Protein AF-A0A2H0PN93-F1 (afdb_monomer_lite)

Structure (mmCIF, N/CA/C/O backbone):
data_AF-A0A2H0PN93-F1
#
_entry.id   AF-A0A2H0PN93-F1
#
loop_
_atom_site.group_PDB
_atom_site.id
_atom_site.type_symbol
_atom_site.label_atom_id
_atom_site.label_alt_id
_atom_site.label_comp_id
_atom_site.label_asym_id
_atom_site.label_entity_id
_atom_site.label_seq_id
_atom_site.pdbx_PDB_ins_code
_atom_site.Cartn_x
_atom_site.Cartn_y
_atom_site.Cartn_z
_atom_site.occupancy
_atom_site.B_iso_or_equiv
_atom_site.auth_seq_id
_atom_site.auth_comp_id
_atom_site.auth_asym_id
_atom_site.auth_atom_id
_atom_site.pdbx_PDB_model_num
ATOM 1 N N . MET A 1 1 ? -18.213 2.578 -10.206 1.00 38.81 1 MET A N 1
ATOM 2 C CA . MET A 1 1 ? -17.797 3.045 -8.873 1.00 38.81 1 MET A CA 1
ATOM 3 C C . MET A 1 1 ? -16.313 3.349 -8.969 1.00 38.81 1 MET A C 1
ATOM 5 O O . MET A 1 1 ? -15.542 2.429 -9.204 1.00 38.81 1 MET A O 1
ATOM 9 N N . GLU A 1 2 ? -15.930 4.624 -8.963 1.00 44.06 2 GLU A N 1
ATOM 10 C CA . GLU A 1 2 ? -14.517 5.015 -9.008 1.00 44.06 2 GLU A CA 1
ATOM 11 C C . GLU A 1 2 ? -13.969 5.001 -7.585 1.00 44.06 2 GLU A C 1
ATOM 13 O O . GLU A 1 2 ? -14.473 5.704 -6.713 1.00 44.06 2 GLU A O 1
ATOM 18 N N . ILE A 1 3 ? -12.945 4.190 -7.332 1.00 47.19 3 ILE A N 1
ATOM 19 C CA . ILE A 1 3 ? -12.213 4.273 -6.072 1.00 47.19 3 ILE A CA 1
ATOM 20 C C . ILE A 1 3 ? -11.312 5.503 -6.176 1.00 47.19 3 ILE A C 1
ATOM 22 O O . ILE A 1 3 ? -10.354 5.516 -6.950 1.00 47.19 3 ILE A O 1
ATOM 26 N N . PHE A 1 4 ? -11.613 6.534 -5.382 1.00 53.22 4 PHE A N 1
ATOM 27 C CA . PHE A 1 4 ? -10.923 7.831 -5.310 1.00 53.22 4 PHE A CA 1
ATOM 28 C C . PHE A 1 4 ? -9.481 7.755 -4.756 1.00 53.22 4 PHE A C 1
ATOM 30 O O . PHE A 1 4 ? -9.010 8.653 -4.054 1.00 53.22 4 PHE A O 1
ATOM 37 N N . TYR A 1 5 ? -8.744 6.681 -5.043 1.00 52.50 5 TYR A N 1
ATOM 38 C CA . TYR A 1 5 ? -7.388 6.489 -4.533 1.00 52.50 5 TYR A CA 1
ATOM 39 C C . TYR A 1 5 ? -6.331 7.263 -5.336 1.00 52.50 5 TYR A C 1
ATOM 41 O O . TYR A 1 5 ? -5.259 7.578 -4.819 1.00 52.50 5 TYR A O 1
ATOM 49 N N . LEU A 1 6 ? -6.637 7.627 -6.584 1.00 55.25 6 LEU A N 1
ATOM 50 C CA . LEU A 1 6 ? -5.726 8.329 -7.486 1.00 55.25 6 LEU A CA 1
ATOM 51 C C . LEU A 1 6 ? -6.468 9.496 -8.141 1.00 55.25 6 LEU A C 1
ATOM 53 O O . LEU A 1 6 ? -7.300 9.285 -9.019 1.00 55.25 6 LEU A O 1
ATOM 57 N N . LYS A 1 7 ? -6.171 10.737 -7.738 1.00 57.16 7 LYS A N 1
ATOM 58 C CA . LYS A 1 7 ? -6.623 11.907 -8.505 1.00 57.16 7 LYS A CA 1
ATOM 59 C C . LYS A 1 7 ? -6.053 11.797 -9.922 1.00 57.16 7 LYS A C 1
ATOM 61 O O . LYS A 1 7 ? -4.840 11.667 -10.080 1.00 57.16 7 LYS A O 1
ATOM 66 N N . SER A 1 8 ? -6.917 11.844 -10.933 1.00 58.97 8 SER A N 1
ATOM 67 C CA . SER A 1 8 ? -6.558 11.646 -12.346 1.00 58.97 8 SER A CA 1
ATOM 68 C C . SER A 1 8 ? -5.443 12.585 -12.824 1.00 58.97 8 SER A C 1
ATOM 70 O O . SER A 1 8 ? -4.586 12.178 -13.598 1.00 58.97 8 SER A O 1
ATOM 72 N N . GLU A 1 9 ? -5.402 13.806 -12.292 1.00 62.72 9 GLU A N 1
ATOM 73 C CA . GLU A 1 9 ? -4.454 14.879 -12.636 1.00 62.72 9 GLU A CA 1
ATOM 74 C C . GLU A 1 9 ? -2.992 14.593 -12.251 1.00 62.72 9 GLU A C 1
ATOM 76 O O . GLU A 1 9 ? -2.076 15.223 -12.770 1.00 62.72 9 GLU A O 1
ATOM 81 N N . ILE A 1 10 ? -2.762 13.680 -11.307 1.00 64.69 10 ILE A N 1
ATOM 82 C CA . ILE A 1 10 ? -1.431 13.375 -10.746 1.00 64.69 10 ILE A CA 1
ATOM 83 C C . ILE A 1 10 ? -1.073 11.891 -10.862 1.00 64.69 10 ILE A C 1
ATOM 85 O O . ILE A 1 10 ? -0.065 11.444 -10.308 1.00 64.69 10 ILE A O 1
ATOM 89 N N . LYS A 1 11 ? -1.939 11.126 -11.525 1.00 69.12 11 LYS A N 1
ATOM 90 C CA . LYS A 1 11 ? -1.798 9.695 -11.733 1.00 69.12 11 LYS A CA 1
ATOM 91 C C . LYS A 1 11 ? -0.702 9.455 -12.773 1.00 69.12 11 LYS A C 1
ATOM 93 O O . LYS A 1 11 ? -0.745 10.024 -13.862 1.00 69.12 11 LYS A O 1
ATOM 98 N N . SER A 1 12 ? 0.270 8.602 -12.458 1.00 76.56 12 SER A N 1
ATOM 99 C CA . SER A 1 12 ? 1.174 8.088 -13.491 1.00 76.56 12 SER A CA 1
ATOM 100 C C . SER A 1 12 ? 0.366 7.243 -14.482 1.00 76.56 12 SER A C 1
ATOM 102 O O . SER A 1 12 ? -0.532 6.519 -14.048 1.00 76.56 12 SER A O 1
ATOM 104 N N . PRO A 1 13 ? 0.677 7.240 -15.790 1.00 78.88 13 PRO A N 1
ATOM 105 C CA . PRO A 1 13 ? 0.017 6.340 -16.743 1.00 78.88 13 PRO A CA 1
ATOM 106 C C . PRO A 1 13 ? 0.149 4.852 -16.370 1.00 78.88 13 PRO A C 1
ATOM 108 O O . PRO A 1 13 ? -0.626 4.034 -16.856 1.00 78.88 13 PRO A O 1
ATOM 111 N N . TYR A 1 14 ? 1.097 4.512 -15.493 1.00 81.88 14 TYR A N 1
ATOM 112 C CA . TYR A 1 14 ? 1.345 3.158 -14.997 1.00 81.88 14 TYR A CA 1
ATOM 113 C C . TYR A 1 14 ? 0.694 2.862 -13.641 1.00 81.88 14 TYR A C 1
ATOM 115 O O . TYR A 1 14 ? 0.781 1.735 -13.159 1.00 81.88 14 TYR A O 1
ATOM 123 N N . ASP A 1 15 ? 0.059 3.852 -13.008 1.00 84.12 15 ASP A N 1
ATOM 124 C CA . ASP A 1 15 ? -0.736 3.584 -11.817 1.00 84.12 15 ASP A CA 1
ATOM 125 C C . ASP A 1 15 ? -2.050 2.896 -12.244 1.00 84.12 15 ASP A C 1
ATOM 127 O O . ASP A 1 15 ? -2.676 3.263 -13.245 1.00 84.12 15 ASP A O 1
ATOM 131 N N . SER A 1 16 ? -2.532 1.926 -11.476 1.00 85.44 16 SER A N 1
ATOM 132 C CA . SER A 1 16 ? -3.806 1.250 -11.740 1.00 85.44 16 SER A CA 1
ATOM 133 C C . SER A 1 16 ? -4.557 0.957 -10.450 1.00 85.44 16 SER A C 1
ATOM 135 O O . SER A 1 16 ? -3.977 0.915 -9.364 1.00 85.44 16 SER A O 1
ATOM 137 N N . ILE A 1 17 ? -5.873 0.807 -10.576 1.00 85.75 17 ILE A N 1
ATOM 138 C CA . ILE A 1 17 ? -6.720 0.273 -9.516 1.00 85.75 17 ILE A CA 1
ATOM 139 C C . ILE A 1 17 ? -7.533 -0.850 -10.137 1.00 85.75 17 ILE A C 1
ATOM 141 O O . ILE A 1 17 ? -8.181 -0.650 -11.164 1.00 85.75 17 ILE A O 1
ATOM 145 N N . GLU A 1 18 ? -7.487 -2.010 -9.505 1.00 88.69 18 GLU A N 1
ATOM 146 C CA . GLU A 1 18 ? -8.206 -3.212 -9.900 1.00 88.69 18 GLU A CA 1
ATOM 147 C C . GLU A 1 18 ? -9.099 -3.642 -8.740 1.00 88.69 18 GLU A C 1
ATOM 149 O O . GLU A 1 18 ? -8.682 -3.645 -7.581 1.00 88.69 18 GLU A O 1
ATOM 154 N N . LEU A 1 19 ? -10.346 -3.977 -9.055 1.00 86.81 19 LEU A N 1
ATOM 155 C CA . LEU A 1 19 ? -11.304 -4.517 -8.102 1.00 86.81 19 LEU A CA 1
ATOM 156 C C . LEU A 1 19 ? -11.505 -5.993 -8.404 1.00 86.81 19 LEU A C 1
ATOM 158 O O . LEU A 1 19 ? -12.048 -6.346 -9.450 1.00 86.81 19 LEU A O 1
ATOM 162 N N . GLU A 1 20 ? -11.100 -6.845 -7.472 1.00 88.38 20 GLU A N 1
ATOM 163 C CA . GLU A 1 20 ? -11.287 -8.287 -7.568 1.00 88.38 20 GLU A CA 1
ATOM 164 C C . GLU A 1 20 ? -12.041 -8.783 -6.339 1.00 88.38 20 GLU A C 1
ATOM 166 O O . GLU A 1 20 ? -11.506 -8.813 -5.231 1.00 88.38 20 GLU A O 1
ATOM 171 N N . ARG A 1 21 ? -13.295 -9.203 -6.543 1.00 88.38 21 ARG A N 1
ATOM 172 C CA . ARG A 1 21 ? -14.196 -9.666 -5.475 1.00 88.38 21 ARG A CA 1
ATOM 173 C C . ARG A 1 21 ? -14.346 -8.612 -4.367 1.00 88.38 21 ARG A C 1
ATOM 175 O O . ARG A 1 21 ? -15.031 -7.621 -4.576 1.00 88.38 21 ARG A O 1
ATOM 182 N N . ASP A 1 22 ? -13.717 -8.836 -3.218 1.00 92.25 22 ASP A N 1
ATOM 183 C CA . ASP A 1 22 ? -13.731 -8.005 -2.011 1.00 92.25 22 ASP A CA 1
ATOM 184 C C . ASP A 1 22 ? -12.380 -7.308 -1.758 1.00 92.25 22 ASP A C 1
ATOM 186 O O . ASP A 1 22 ? -12.091 -6.853 -0.647 1.00 92.25 22 ASP A O 1
ATOM 190 N N . THR A 1 23 ? -11.522 -7.266 -2.778 1.00 93.12 23 THR A N 1
ATOM 191 C CA . THR A 1 23 ? -10.169 -6.721 -2.703 1.00 93.12 23 THR A CA 1
ATOM 192 C C . THR A 1 23 ? -9.999 -5.581 -3.694 1.00 93.12 23 THR A C 1
ATOM 194 O O . THR A 1 23 ? -10.219 -5.746 -4.895 1.00 93.12 23 THR A O 1
ATOM 197 N N . ALA A 1 24 ? -9.550 -4.432 -3.195 1.00 90.94 24 ALA A N 1
ATOM 198 C CA . ALA A 1 24 ? -9.051 -3.354 -4.037 1.00 90.94 24 ALA A CA 1
ATOM 199 C C . ALA A 1 24 ? -7.526 -3.452 -4.126 1.00 90.94 24 ALA A C 1
ATOM 201 O O . ALA A 1 24 ? -6.840 -3.386 -3.107 1.00 90.94 24 ALA A O 1
ATOM 202 N N . SER A 1 25 ? -7.000 -3.593 -5.338 1.00 91.69 25 SER A N 1
ATOM 203 C CA . SER A 1 25 ? -5.566 -3.622 -5.622 1.00 91.69 25 SER A CA 1
ATOM 204 C C . SER A 1 25 ? -5.143 -2.313 -6.265 1.00 91.69 25 SER A C 1
ATOM 206 O O . SER A 1 25 ? -5.684 -1.916 -7.292 1.00 91.69 25 SER A O 1
ATOM 208 N N . ILE A 1 26 ? -4.170 -1.636 -5.669 1.00 89.25 26 ILE A N 1
ATOM 209 C CA . ILE A 1 26 ? -3.636 -0.361 -6.137 1.00 89.25 26 ILE A CA 1
ATOM 210 C C . ILE A 1 26 ? -2.200 -0.589 -6.579 1.00 89.25 26 ILE A C 1
ATOM 212 O O . ILE A 1 26 ? -1.331 -0.844 -5.747 1.00 89.25 26 ILE A O 1
ATOM 216 N N . SER A 1 27 ? -1.936 -0.439 -7.870 1.00 89.56 27 SER A N 1
ATOM 217 C CA . SER A 1 27 ? -0.575 -0.408 -8.397 1.00 89.56 27 SER A CA 1
ATOM 218 C C . SER A 1 27 ? -0.128 1.038 -8.535 1.00 89.56 27 SER A C 1
ATOM 220 O O . SER A 1 27 ? -0.822 1.851 -9.143 1.00 89.56 27 SER A O 1
ATOM 222 N N . ALA A 1 28 ? 1.025 1.369 -7.961 1.00 87.69 28 ALA A N 1
ATOM 223 C CA . ALA A 1 28 ? 1.607 2.698 -8.038 1.00 87.69 28 ALA A CA 1
ATOM 224 C C . ALA A 1 28 ? 3.047 2.621 -8.538 1.00 87.69 28 ALA A C 1
ATOM 226 O O . ALA A 1 28 ? 3.898 1.985 -7.915 1.00 87.69 28 ALA A O 1
ATOM 227 N N . TRP A 1 29 ? 3.332 3.306 -9.640 1.00 87.19 29 TRP A N 1
ATOM 228 C CA . TRP A 1 29 ? 4.668 3.337 -10.213 1.00 87.19 29 TRP A CA 1
ATOM 229 C C . TRP A 1 29 ? 5.629 4.143 -9.352 1.00 87.19 29 TRP A C 1
ATOM 231 O O . TRP A 1 29 ? 5.376 5.315 -9.074 1.00 87.19 29 TRP A O 1
ATOM 241 N N . ARG A 1 30 ? 6.752 3.551 -8.958 1.00 87.00 30 ARG A N 1
ATOM 242 C CA . ARG A 1 30 ? 7.844 4.212 -8.247 1.00 87.00 30 ARG A CA 1
ATOM 243 C C . ARG A 1 30 ? 9.164 3.590 -8.678 1.00 87.00 30 ARG A C 1
ATOM 245 O O . ARG A 1 30 ? 9.269 2.377 -8.781 1.00 87.00 30 ARG A O 1
ATOM 252 N N . GLU A 1 31 ? 10.158 4.437 -8.898 1.00 82.94 31 GLU A N 1
ATOM 253 C CA . GLU A 1 31 ? 11.515 3.973 -9.177 1.00 82.94 31 GLU A CA 1
ATOM 254 C C . GLU A 1 31 ? 12.094 3.285 -7.938 1.00 82.94 31 GLU A C 1
ATOM 256 O O . GLU A 1 31 ? 11.958 3.792 -6.813 1.00 82.94 31 GLU A O 1
ATOM 261 N N . ILE A 1 32 ? 12.759 2.144 -8.138 1.00 85.31 32 ILE A N 1
ATOM 262 C CA . ILE A 1 32 ? 13.551 1.521 -7.079 1.00 85.31 32 ILE A CA 1
ATOM 263 C C . ILE A 1 32 ? 14.771 2.419 -6.822 1.00 85.31 32 ILE A C 1
ATOM 265 O O . ILE A 1 32 ? 15.530 2.715 -7.747 1.00 85.31 32 ILE A O 1
ATOM 269 N N . PRO A 1 33 ? 14.992 2.881 -5.578 1.00 81.38 33 PRO A N 1
ATOM 270 C CA . PRO A 1 33 ? 16.123 3.746 -5.283 1.00 81.38 33 PRO A CA 1
ATOM 271 C C . PRO A 1 33 ? 17.457 3.010 -5.498 1.00 81.38 33 PRO A C 1
ATOM 273 O O . PRO A 1 33 ? 17.550 1.812 -5.215 1.00 81.38 33 PRO A O 1
ATOM 276 N N . PRO A 1 34 ? 18.521 3.719 -5.922 1.00 76.19 34 PRO A N 1
ATOM 277 C CA . PRO A 1 34 ? 19.853 3.135 -6.015 1.00 76.19 34 PRO A CA 1
ATOM 278 C C . PRO A 1 34 ? 20.317 2.718 -4.611 1.00 76.19 34 PRO A C 1
ATOM 280 O O . PRO A 1 34 ? 20.416 3.556 -3.716 1.00 76.19 34 PRO A O 1
ATOM 283 N N . ASN A 1 35 ? 20.597 1.424 -4.426 1.00 84.31 35 ASN A N 1
ATOM 284 C CA . ASN A 1 35 ? 20.829 0.758 -3.131 1.00 84.31 35 ASN A CA 1
ATOM 285 C C . ASN A 1 35 ? 19.570 0.693 -2.245 1.00 84.31 35 ASN A C 1
ATOM 287 O O . ASN A 1 35 ? 19.477 1.387 -1.226 1.00 84.31 35 ASN A O 1
ATOM 291 N N . PRO A 1 36 ? 18.584 -0.143 -2.613 1.00 86.12 36 PRO A N 1
ATOM 292 C CA . PRO A 1 36 ? 17.327 -0.213 -1.891 1.00 86.12 36 PRO A CA 1
ATOM 293 C C . PRO A 1 36 ? 17.522 -0.789 -0.484 1.00 86.12 36 PRO A C 1
ATOM 295 O O . PRO A 1 36 ? 18.011 -1.902 -0.307 1.00 86.12 36 PRO A O 1
ATOM 298 N N . ASN A 1 37 ? 17.100 -0.036 0.534 1.00 91.69 37 ASN A N 1
ATOM 299 C CA . ASN A 1 37 ? 16.992 -0.545 1.898 1.00 91.69 37 ASN A CA 1
ATOM 300 C C . ASN A 1 37 ? 15.597 -1.181 2.094 1.00 91.69 37 ASN A C 1
ATOM 302 O O . ASN A 1 37 ? 14.599 -0.460 1.969 1.00 91.69 37 ASN A O 1
ATOM 306 N N . PRO A 1 38 ? 15.502 -2.488 2.417 1.00 90.19 38 PRO A N 1
ATOM 307 C CA . PRO A 1 38 ? 14.218 -3.179 2.539 1.00 90.19 38 PRO A CA 1
ATOM 308 C C . PRO A 1 38 ? 13.276 -2.570 3.581 1.00 90.19 38 PRO A C 1
ATOM 310 O O . PRO A 1 38 ? 12.093 -2.405 3.296 1.00 90.19 38 PRO A O 1
ATOM 313 N N . ASP A 1 39 ? 13.784 -2.183 4.755 1.00 92.69 39 ASP A N 1
ATOM 314 C CA . ASP A 1 39 ? 12.961 -1.618 5.831 1.00 92.69 39 ASP A CA 1
ATOM 315 C C . ASP A 1 39 ? 12.429 -0.226 5.460 1.00 92.69 39 ASP A C 1
ATOM 317 O O . ASP A 1 39 ? 11.277 0.100 5.748 1.00 92.69 39 ASP A O 1
ATOM 321 N N . SER A 1 40 ? 13.228 0.589 4.764 1.00 91.88 40 SER A N 1
ATOM 322 C CA . SER A 1 40 ? 12.776 1.889 4.251 1.00 91.88 40 SER A CA 1
ATOM 323 C C . SER A 1 40 ? 11.666 1.739 3.208 1.00 91.88 40 SER A C 1
ATOM 325 O O . SER A 1 40 ? 10.701 2.506 3.219 1.00 91.88 40 SER A O 1
ATOM 327 N N . ILE A 1 41 ? 11.777 0.747 2.319 1.00 92.25 41 ILE A N 1
ATOM 328 C CA . ILE A 1 41 ? 10.762 0.449 1.299 1.00 92.25 41 ILE A CA 1
ATOM 329 C C . ILE A 1 41 ? 9.489 -0.103 1.948 1.00 92.25 41 ILE A C 1
ATOM 331 O O . ILE A 1 41 ? 8.392 0.365 1.639 1.00 92.25 41 ILE A O 1
ATOM 335 N N . GLU A 1 42 ? 9.635 -1.035 2.891 1.00 92.94 42 GLU A N 1
ATOM 336 C CA . GLU A 1 42 ? 8.536 -1.575 3.694 1.00 92.94 42 GLU A CA 1
ATOM 337 C C . GLU A 1 42 ? 7.802 -0.441 4.430 1.00 92.94 42 GLU A C 1
ATOM 339 O O . GLU A 1 42 ? 6.578 -0.321 4.329 1.00 92.94 42 GLU A O 1
ATOM 344 N N . CYS A 1 43 ? 8.541 0.453 5.095 1.00 92.25 43 CYS A N 1
ATOM 345 C CA . CYS A 1 43 ? 7.958 1.599 5.784 1.00 92.25 43 CYS A CA 1
ATOM 346 C C . CYS A 1 43 ? 7.212 2.546 4.833 1.00 92.25 43 CYS A C 1
ATOM 348 O O . CYS A 1 43 ? 6.098 2.975 5.142 1.00 92.25 43 CYS A O 1
ATOM 350 N N . LEU A 1 44 ? 7.783 2.859 3.665 1.00 91.00 44 LEU A N 1
ATOM 351 C CA . LEU A 1 44 ? 7.118 3.705 2.672 1.00 91.00 44 LEU A CA 1
ATOM 352 C C . LEU A 1 44 ? 5.776 3.102 2.233 1.00 91.00 44 LEU A C 1
ATOM 354 O O . LEU A 1 44 ? 4.777 3.818 2.121 1.00 91.00 44 LEU A O 1
ATOM 358 N N . GLY A 1 45 ? 5.743 1.784 2.031 1.00 91.88 45 GLY A N 1
ATOM 359 C CA . GLY A 1 45 ? 4.516 1.060 1.737 1.00 91.88 45 GLY A CA 1
ATOM 360 C C . GLY A 1 45 ? 3.491 1.148 2.870 1.00 91.88 45 GLY A C 1
ATOM 361 O O . GLY A 1 45 ? 2.336 1.480 2.611 1.00 91.88 45 GLY A O 1
ATOM 362 N N . TYR A 1 46 ? 3.894 0.944 4.130 1.00 92.69 46 TYR A N 1
ATOM 363 C CA . TYR A 1 46 ? 2.989 1.091 5.279 1.00 92.69 46 TYR A CA 1
ATOM 364 C C . TYR A 1 46 ? 2.444 2.508 5.431 1.00 92.69 46 TYR A C 1
ATOM 366 O O . TYR A 1 46 ? 1.248 2.683 5.665 1.00 92.69 46 TYR A O 1
ATOM 374 N N . GLN A 1 47 ? 3.290 3.525 5.263 1.00 89.81 47 GLN A N 1
ATOM 375 C CA . GLN A 1 47 ? 2.864 4.923 5.281 1.00 89.81 47 GLN A CA 1
ATOM 376 C C . GLN A 1 47 ? 1.733 5.163 4.282 1.00 89.81 47 GLN A C 1
ATOM 378 O O . GLN A 1 47 ? 0.715 5.760 4.631 1.00 89.81 47 GLN A O 1
ATOM 383 N N . TRP A 1 48 ? 1.879 4.668 3.058 1.00 89.00 48 TRP A N 1
ATOM 384 C CA . TRP A 1 48 ? 0.869 4.846 2.023 1.00 89.00 48 TRP A CA 1
ATOM 385 C C . TRP A 1 48 ? -0.379 4.008 2.236 1.00 89.00 48 TRP A C 1
ATOM 387 O O . TRP A 1 48 ? -1.481 4.539 2.123 1.00 89.00 48 TRP A O 1
ATOM 397 N N . LEU A 1 49 ? -0.216 2.721 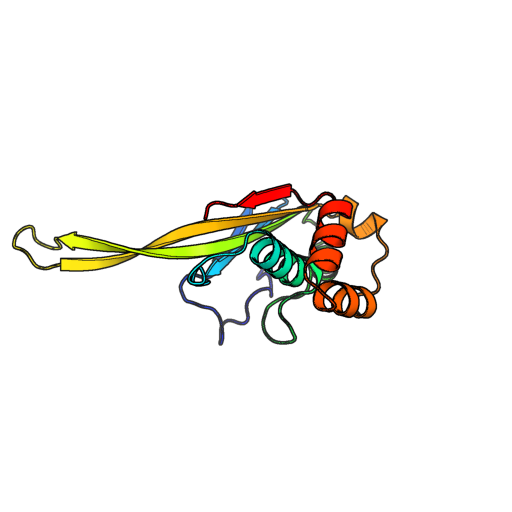2.538 1.00 90.44 49 LEU A N 1
ATOM 398 C CA . LEU A 1 49 ? -1.335 1.807 2.717 1.00 90.44 49 LEU A CA 1
ATOM 399 C C . LEU A 1 49 ? -2.210 2.256 3.889 1.00 90.44 49 LEU A C 1
ATOM 401 O O . LEU A 1 49 ? -3.426 2.329 3.768 1.00 90.44 49 LEU A O 1
ATOM 405 N N . LEU A 1 50 ? -1.597 2.610 5.020 1.00 89.12 50 LEU A N 1
ATOM 406 C CA . LEU A 1 50 ? -2.332 2.885 6.252 1.00 89.12 50 LEU A CA 1
ATOM 407 C C . LEU A 1 50 ? -2.768 4.339 6.381 1.00 89.12 50 LEU A C 1
ATOM 409 O O . LEU A 1 50 ? -3.851 4.607 6.891 1.00 89.12 50 LEU A O 1
ATOM 413 N N . SER A 1 51 ? -1.938 5.285 5.938 1.00 84.19 51 SER A N 1
ATOM 414 C CA . SER A 1 51 ? -2.175 6.712 6.182 1.00 84.19 51 SER A CA 1
ATOM 415 C C . SER A 1 51 ? -2.462 7.538 4.929 1.00 84.19 51 SER A C 1
ATOM 417 O O . SER A 1 51 ? -2.770 8.731 5.040 1.00 84.19 51 SER A O 1
ATOM 419 N N . GLY A 1 52 ? -2.395 6.905 3.755 1.00 80.88 52 GLY A N 1
ATOM 420 C CA . GLY A 1 52 ? -2.476 7.575 2.465 1.00 80.88 52 GLY A CA 1
ATOM 421 C C . GLY A 1 52 ? -1.213 8.381 2.152 1.00 80.88 52 GLY A C 1
ATOM 422 O O . GLY A 1 52 ? -0.324 8.581 2.987 1.00 80.88 52 GLY A O 1
ATOM 423 N N . ARG A 1 53 ? -1.123 8.903 0.930 1.00 71.88 53 ARG A N 1
ATOM 424 C CA . ARG A 1 53 ? -0.007 9.747 0.486 1.00 71.88 53 ARG A CA 1
ATOM 425 C C . ARG A 1 53 ? -0.434 11.218 0.497 1.00 71.88 53 ARG A C 1
ATOM 427 O O . ARG A 1 53 ? -0.681 11.861 -0.528 1.00 71.88 53 ARG A O 1
ATOM 434 N N . GLY A 1 54 ? -0.463 11.770 1.711 1.00 59.78 54 GLY A N 1
ATOM 435 C CA . GLY A 1 54 ? -0.752 13.187 1.956 1.00 59.78 54 GLY A CA 1
ATOM 436 C C . GLY A 1 54 ? -2.156 13.603 1.501 1.00 59.78 54 GLY A C 1
ATOM 437 O O . GLY A 1 54 ? -3.074 12.796 1.486 1.00 59.78 54 GLY A O 1
ATOM 438 N N . THR A 1 55 ? -2.337 14.873 1.131 1.00 43.59 55 THR A N 1
ATOM 439 C CA . THR A 1 55 ? -3.620 15.412 0.623 1.00 43.59 55 THR A CA 1
ATOM 440 C C . THR A 1 55 ? -3.861 15.123 -0.862 1.00 43.59 55 THR A C 1
ATOM 442 O O . THR A 1 55 ? -4.900 15.497 -1.411 1.00 43.59 55 THR A O 1
ATOM 445 N N . LYS A 1 56 ? -2.877 14.520 -1.538 1.00 43.00 56 LYS A N 1
ATOM 446 C CA . LYS A 1 56 ? -2.842 14.421 -2.998 1.00 43.00 56 LYS A CA 1
ATOM 447 C C . LYS A 1 56 ? -3.187 13.017 -3.488 1.00 43.00 56 LYS A C 1
ATOM 449 O O . LYS A 1 56 ? -3.951 12.918 -4.435 1.00 43.00 56 LYS A O 1
ATOM 454 N N . ILE A 1 57 ? -2.698 11.954 -2.846 1.00 51.88 57 ILE A N 1
ATOM 455 C CA . ILE A 1 57 ? -2.832 10.579 -3.352 1.00 51.88 57 ILE A CA 1
ATOM 456 C C . ILE A 1 57 ? -3.441 9.691 -2.268 1.00 51.88 57 ILE A C 1
ATOM 458 O O . ILE A 1 57 ? -2.755 9.294 -1.331 1.00 51.88 57 ILE A O 1
ATOM 462 N N . GLY A 1 58 ? -4.731 9.402 -2.425 1.00 61.88 58 GLY A N 1
ATOM 463 C CA . GLY A 1 58 ? -5.455 8.365 -1.697 1.00 61.88 58 GLY A CA 1
ATOM 464 C C . GLY A 1 58 ? -5.699 8.612 -0.208 1.00 61.88 58 GLY A C 1
ATOM 465 O O . GLY A 1 58 ? -4.882 9.168 0.528 1.00 61.88 58 GLY A O 1
ATOM 466 N N . SER A 1 59 ? -6.861 8.157 0.245 1.00 73.19 59 SER A N 1
ATOM 467 C CA . SER A 1 59 ? -7.170 7.996 1.665 1.00 73.19 59 SER A CA 1
ATOM 468 C C . SER A 1 59 ? -6.445 6.757 2.213 1.00 73.19 59 SER A C 1
ATOM 470 O O . SER A 1 59 ? -6.226 5.822 1.463 1.00 73.19 59 SER A O 1
ATOM 472 N N . GLY A 1 60 ? -6.070 6.711 3.494 1.00 85.19 60 GLY A N 1
ATOM 473 C CA . GLY A 1 60 ? -5.515 5.482 4.088 1.00 85.19 60 GLY A CA 1
ATOM 474 C C . GLY A 1 60 ? -6.548 4.349 4.191 1.00 85.19 60 GLY A C 1
ATOM 475 O O . GLY A 1 60 ? -7.750 4.609 4.108 1.00 85.19 60 GLY A O 1
ATOM 476 N N . ALA A 1 61 ? -6.086 3.116 4.424 1.00 89.06 61 ALA A N 1
ATOM 477 C CA . ALA A 1 61 ? -6.908 1.901 4.452 1.00 89.06 61 ALA A CA 1
ATOM 478 C C . ALA A 1 61 ? -8.192 2.024 5.283 1.00 89.06 61 ALA A C 1
ATOM 480 O O . ALA A 1 61 ? -9.252 1.638 4.807 1.00 89.06 61 ALA A O 1
ATOM 481 N N . ALA A 1 62 ? -8.119 2.614 6.483 1.00 87.81 62 ALA A N 1
ATOM 482 C CA . ALA A 1 62 ? -9.290 2.815 7.341 1.00 87.81 62 ALA A CA 1
ATOM 483 C C . ALA A 1 62 ? -10.410 3.574 6.618 1.00 87.81 62 ALA A C 1
ATOM 485 O O . ALA A 1 62 ? -11.531 3.093 6.519 1.00 87.81 62 ALA A O 1
ATOM 486 N N . LYS A 1 63 ? -10.073 4.713 6.009 1.00 85.62 63 LYS A N 1
ATOM 487 C CA . LYS A 1 63 ? -11.049 5.535 5.297 1.00 85.62 63 LYS A CA 1
ATOM 488 C C . LYS A 1 63 ? -11.553 4.866 4.012 1.00 85.62 63 LYS A C 1
ATOM 490 O O . LYS A 1 63 ? -12.701 5.073 3.650 1.00 85.62 63 LYS A O 1
ATOM 495 N N . VAL A 1 64 ? -10.733 4.057 3.335 1.00 86.25 64 VAL A N 1
ATOM 496 C CA . VAL A 1 64 ? -11.220 3.245 2.202 1.00 86.25 64 VAL A CA 1
ATOM 497 C C . VAL A 1 64 ? -12.235 2.214 2.661 1.00 86.25 64 VAL A C 1
ATOM 499 O O . VAL A 1 64 ? -13.268 2.065 2.024 1.00 86.25 64 VAL A O 1
ATOM 502 N N . PHE A 1 65 ? -11.969 1.518 3.763 1.00 89.56 65 PHE A N 1
ATOM 503 C CA . PHE A 1 65 ? -12.910 0.539 4.289 1.00 89.56 65 PHE A CA 1
ATOM 504 C C . PHE A 1 65 ? -14.219 1.171 4.763 1.00 89.56 65 PHE A C 1
ATOM 506 O O . PHE A 1 65 ? -15.255 0.531 4.597 1.00 89.56 65 PHE A O 1
ATOM 513 N N . ASP A 1 66 ? -14.179 2.397 5.292 1.00 87.00 66 ASP A N 1
ATOM 514 C CA . ASP A 1 66 ? -15.376 3.163 5.660 1.00 87.00 66 ASP A CA 1
ATOM 515 C C . ASP A 1 66 ? -16.198 3.581 4.426 1.00 87.00 66 ASP A C 1
ATOM 517 O O . ASP A 1 66 ? -17.426 3.538 4.448 1.00 87.00 66 ASP A O 1
ATOM 521 N N . GLU A 1 67 ? -15.524 3.999 3.349 1.00 85.69 67 GLU A N 1
ATOM 522 C CA . GLU A 1 67 ? -16.160 4.490 2.118 1.00 85.69 67 GLU A CA 1
ATOM 523 C C . GLU A 1 67 ? -16.688 3.355 1.227 1.00 85.69 67 GLU A C 1
ATOM 525 O O . GLU A 1 67 ? -17.681 3.539 0.525 1.00 85.69 67 GLU A O 1
ATOM 530 N N . PHE A 1 68 ? -16.064 2.176 1.297 1.00 87.00 68 PHE A N 1
ATOM 531 C CA . PHE A 1 68 ? -16.411 0.993 0.508 1.00 87.00 68 PHE A CA 1
ATOM 532 C C . PHE A 1 68 ? -16.669 -0.217 1.427 1.00 87.00 68 PHE A C 1
ATOM 534 O O . PHE A 1 68 ? -15.789 -1.073 1.603 1.00 87.00 68 PHE A O 1
ATOM 541 N N . PRO A 1 69 ? -17.863 -0.306 2.050 1.00 89.06 69 PRO A N 1
ATOM 542 C CA . PRO A 1 69 ? -18.237 -1.352 3.006 1.00 89.06 69 PRO A CA 1
ATOM 543 C C . PRO A 1 69 ? -18.136 -2.789 2.478 1.00 89.06 69 PRO A C 1
ATOM 545 O O . PRO A 1 69 ? -18.037 -3.727 3.259 1.00 89.06 69 PRO A O 1
ATOM 548 N N . GLU A 1 70 ? -18.115 -2.991 1.172 1.00 90.06 70 GLU A N 1
ATOM 549 C CA . GLU A 1 70 ? -17.978 -4.289 0.515 1.00 90.06 70 GLU A CA 1
ATOM 550 C C . GLU A 1 70 ? -16.532 -4.808 0.450 1.00 90.06 70 GLU A C 1
ATOM 552 O O . GLU A 1 70 ? -16.320 -6.000 0.226 1.00 90.06 70 GLU A O 1
ATOM 557 N N . LEU A 1 71 ? -15.531 -3.944 0.653 1.00 92.25 71 LEU A N 1
ATOM 558 C CA . LEU A 1 71 ? -14.124 -4.339 0.616 1.00 92.25 71 LEU A CA 1
ATOM 559 C C . LEU A 1 71 ? -13.683 -4.965 1.939 1.00 92.25 71 LEU A C 1
ATOM 561 O O . LEU A 1 71 ? -13.724 -4.326 2.987 1.00 92.25 71 LEU A O 1
ATOM 565 N N . ASN A 1 72 ? -13.152 -6.182 1.888 1.00 95.06 72 ASN A N 1
ATOM 566 C CA . ASN A 1 72 ? -12.537 -6.830 3.047 1.00 95.06 72 ASN A CA 1
ATOM 567 C C . ASN A 1 72 ? -11.022 -6.661 3.078 1.00 95.06 72 ASN A C 1
ATOM 569 O O . ASN A 1 72 ? -10.414 -6.811 4.140 1.00 95.06 72 ASN A O 1
ATOM 573 N N . SER A 1 73 ? -10.399 -6.342 1.942 1.00 94.75 73 SER A N 1
ATOM 574 C CA . SER A 1 73 ? -8.958 -6.122 1.900 1.00 94.75 73 SER A CA 1
ATOM 575 C C . SER A 1 73 ? -8.529 -5.048 0.908 1.00 94.75 73 SER A C 1
ATOM 577 O O . SER A 1 73 ? -9.201 -4.759 -0.083 1.00 94.75 73 SER A O 1
ATOM 579 N N . LEU A 1 74 ? -7.385 -4.447 1.219 1.00 92.69 74 LEU A N 1
ATOM 580 C CA . LEU A 1 74 ? -6.731 -3.434 0.412 1.00 92.69 74 LEU A CA 1
ATOM 581 C C . LEU A 1 74 ? -5.298 -3.879 0.156 1.00 92.69 74 LEU A C 1
ATOM 583 O O . LEU A 1 74 ? -4.560 -4.186 1.096 1.00 92.69 74 LEU A O 1
ATOM 587 N N . GLU A 1 75 ? -4.912 -3.897 -1.109 1.00 94.25 75 GLU A N 1
ATOM 588 C CA . GLU A 1 75 ? -3.583 -4.271 -1.557 1.00 94.25 75 GLU A CA 1
ATOM 589 C C . GLU A 1 75 ? -2.896 -3.080 -2.232 1.00 94.25 75 GLU A C 1
ATOM 591 O O . GLU A 1 75 ? -3.465 -2.417 -3.095 1.00 94.25 75 GLU A O 1
ATOM 596 N N . LEU A 1 76 ? -1.656 -2.809 -1.836 1.00 92.88 76 LEU A N 1
ATOM 597 C CA . LEU A 1 76 ? -0.777 -1.814 -2.431 1.00 92.88 76 LEU A CA 1
ATOM 598 C C . LEU A 1 76 ? 0.403 -2.523 -3.090 1.00 92.88 76 LEU A C 1
ATOM 600 O O . LEU A 1 76 ? 1.129 -3.269 -2.434 1.00 92.88 76 LEU A O 1
ATOM 604 N N . ARG A 1 77 ? 0.628 -2.233 -4.368 1.00 93.25 77 ARG A N 1
ATOM 605 C CA . ARG A 1 77 ? 1.776 -2.684 -5.151 1.00 93.25 77 ARG A CA 1
ATOM 606 C C . ARG A 1 77 ? 2.608 -1.473 -5.553 1.00 93.25 77 ARG A C 1
ATOM 608 O O . ARG A 1 77 ? 2.084 -0.554 -6.182 1.00 93.25 77 ARG A O 1
ATOM 615 N N . PHE A 1 78 ? 3.896 -1.460 -5.224 1.00 92.38 78 PHE A N 1
ATOM 616 C CA . PHE A 1 78 ? 4.832 -0.571 -5.907 1.00 92.38 78 PHE A CA 1
ATOM 617 C C . PHE A 1 78 ? 5.440 -1.296 -7.093 1.00 92.38 78 PHE A C 1
ATOM 619 O O . PHE A 1 78 ? 5.941 -2.417 -6.960 1.00 92.38 78 PHE A O 1
ATOM 626 N N . VAL A 1 79 ? 5.366 -0.638 -8.246 1.00 91.06 79 VAL A N 1
ATOM 627 C CA . VAL A 1 79 ? 5.862 -1.163 -9.513 1.00 91.06 79 VAL A CA 1
ATOM 628 C C . VAL A 1 79 ? 6.984 -0.280 -10.031 1.00 91.06 79 VAL A C 1
ATOM 630 O O . VAL A 1 79 ? 6.854 0.940 -10.026 1.00 91.06 79 VAL A O 1
ATOM 633 N N . ASP 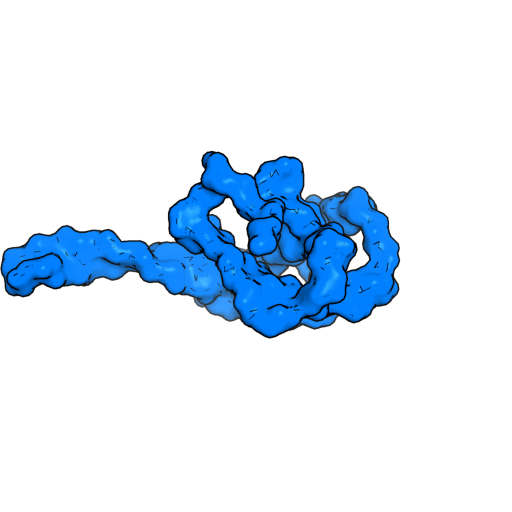A 1 80 ? 8.069 -0.887 -10.486 1.00 90.06 80 ASP A N 1
ATOM 634 C CA . ASP A 1 80 ? 9.091 -0.211 -11.281 1.00 90.06 80 ASP A CA 1
ATOM 635 C C . ASP A 1 80 ? 8.857 -0.495 -12.769 1.00 90.06 80 ASP A C 1
ATOM 637 O O . ASP A 1 80 ? 8.025 -1.337 -13.113 1.00 90.06 80 ASP A O 1
ATOM 641 N N . LEU A 1 81 ? 9.549 0.210 -13.659 1.00 85.94 81 LEU A N 1
ATOM 642 C CA . LEU A 1 81 ? 9.446 -0.001 -15.102 1.00 85.94 81 LEU A CA 1
ATOM 643 C C . LEU A 1 81 ? 10.715 -0.646 -15.641 1.00 85.94 81 LEU A C 1
ATOM 645 O O . LEU A 1 81 ? 11.764 -0.010 -15.727 1.00 85.94 81 LEU A O 1
ATOM 649 N N . ASP A 1 82 ? 10.580 -1.879 -16.117 1.00 80.31 82 ASP A N 1
ATOM 650 C CA . ASP A 1 82 ? 11.598 -2.509 -16.942 1.00 80.31 82 ASP A CA 1
ATOM 651 C C . ASP A 1 82 ? 11.440 -2.016 -18.385 1.00 80.31 82 ASP A C 1
ATOM 653 O O . ASP A 1 82 ? 10.404 -2.211 -19.030 1.00 80.31 82 ASP A O 1
ATOM 657 N N . PHE A 1 83 ? 12.474 -1.362 -18.914 1.00 73.62 83 PHE A N 1
ATOM 658 C CA . PHE A 1 83 ? 12.492 -0.885 -20.295 1.00 73.62 83 PHE A CA 1
ATOM 659 C C . PHE A 1 83 ? 13.138 -1.930 -21.205 1.00 73.62 83 PHE A C 1
ATOM 661 O O . PHE A 1 83 ? 14.361 -2.001 -21.327 1.00 73.62 83 PHE A O 1
ATOM 668 N N . ALA A 1 84 ? 12.309 -2.720 -21.886 1.00 63.00 84 ALA A N 1
ATOM 669 C CA . ALA A 1 84 ? 12.764 -3.641 -22.921 1.00 63.00 84 ALA A CA 1
ATOM 670 C C . ALA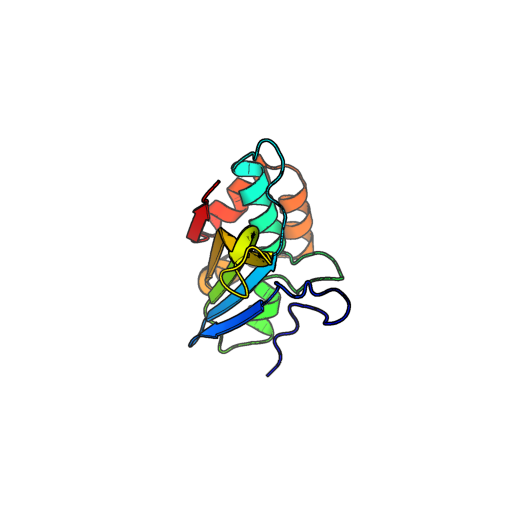 A 1 84 ? 12.752 -2.956 -24.297 1.00 63.00 84 ALA A C 1
ATOM 672 O O . ALA A 1 84 ? 11.881 -2.134 -24.599 1.00 63.00 84 ALA A O 1
ATOM 673 N N . SER A 1 85 ? 13.721 -3.305 -25.147 1.00 61.38 85 SER A N 1
ATOM 674 C CA . SER A 1 85 ? 13.726 -2.911 -26.560 1.00 61.38 85 SER A CA 1
ATOM 675 C C . SER A 1 85 ? 13.194 -4.069 -27.397 1.00 61.38 85 SER A C 1
ATOM 677 O O . SER A 1 85 ? 13.811 -5.129 -27.433 1.00 61.38 85 SER A O 1
ATOM 679 N N . GLU A 1 86 ? 12.066 -3.871 -28.073 1.00 61.19 86 GLU A N 1
ATOM 680 C CA . GLU A 1 86 ? 11.499 -4.852 -29.008 1.00 61.19 86 GLU A CA 1
ATOM 681 C C . GLU A 1 86 ? 11.638 -4.336 -30.448 1.00 61.19 86 GLU A C 1
ATOM 683 O O . GLU A 1 86 ? 11.493 -3.136 -30.701 1.00 61.19 86 GLU A O 1
ATOM 688 N N . SER A 1 87 ? 11.944 -5.227 -31.400 1.00 59.16 87 SER A N 1
ATOM 689 C CA . SER A 1 87 ? 11.988 -4.871 -32.823 1.00 59.16 87 SER A CA 1
ATOM 690 C C . SER A 1 87 ? 10.567 -4.749 -33.371 1.00 59.16 87 SER A C 1
ATOM 692 O O . SER A 1 87 ? 9.792 -5.697 -33.316 1.00 59.16 87 SER A O 1
ATOM 694 N N . LYS A 1 88 ? 10.229 -3.574 -33.905 1.00 65.69 88 LYS A N 1
ATOM 695 C CA . LYS A 1 88 ? 8.904 -3.257 -34.448 1.00 65.69 88 LYS A CA 1
ATOM 696 C C . LYS A 1 88 ? 8.651 -3.895 -35.818 1.00 65.69 88 LYS A C 1
ATOM 698 O O . LYS A 1 88 ? 7.500 -4.110 -36.177 1.00 65.69 88 LYS A O 1
ATOM 703 N N . ASP A 1 89 ? 9.704 -4.139 -36.593 1.00 74.38 89 ASP A N 1
ATOM 704 C CA . ASP A 1 89 ? 9.620 -4.529 -38.006 1.00 74.38 89 ASP A CA 1
ATOM 705 C C . ASP A 1 89 ? 10.586 -5.653 -38.416 1.00 74.38 89 ASP A C 1
ATOM 707 O O . ASP A 1 89 ? 10.642 -6.000 -39.590 1.00 74.38 89 ASP A O 1
ATOM 711 N N . GLY A 1 90 ? 11.362 -6.219 -37.485 1.00 62.31 90 GLY A N 1
ATOM 712 C CA . GLY A 1 90 ? 12.373 -7.235 -37.798 1.00 62.31 90 GLY A CA 1
ATOM 713 C C . GLY A 1 90 ? 13.619 -6.696 -38.518 1.00 62.31 90 GLY A C 1
ATOM 714 O O . GLY A 1 90 ? 14.522 -7.472 -38.818 1.00 62.31 90 GLY A O 1
ATOM 715 N N . HIS A 1 91 ? 13.711 -5.379 -38.750 1.00 63.34 91 HIS A N 1
ATOM 716 C CA . HIS A 1 91 ? 14.799 -4.720 -39.486 1.00 63.34 91 HIS A CA 1
ATOM 717 C C . HIS A 1 91 ? 15.556 -3.678 -38.645 1.00 63.34 91 HIS A C 1
ATOM 719 O O . HIS A 1 91 ? 16.252 -2.814 -39.175 1.00 63.34 91 HIS A O 1
ATOM 725 N N . GLY A 1 92 ? 15.456 -3.769 -37.315 1.00 60.09 92 GLY A N 1
ATOM 726 C CA . GLY A 1 92 ? 16.237 -2.946 -36.387 1.00 60.09 92 GLY A CA 1
ATOM 727 C C . GLY A 1 92 ? 15.549 -1.665 -35.910 1.00 60.09 92 GLY A C 1
ATOM 728 O O . GLY A 1 92 ? 16.135 -0.931 -35.114 1.00 60.09 92 GLY A O 1
ATOM 729 N N . LYS A 1 93 ? 14.292 -1.401 -36.295 1.00 65.44 93 LYS A N 1
ATOM 730 C CA . LYS A 1 93 ? 13.516 -0.327 -35.665 1.00 65.44 93 LYS A CA 1
ATOM 731 C C . LYS A 1 93 ? 13.076 -0.771 -34.275 1.00 65.44 93 LYS A C 1
ATOM 733 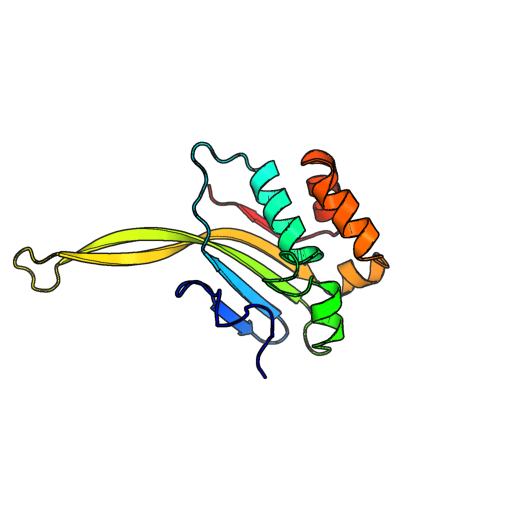O O . LYS A 1 93 ? 12.166 -1.583 -34.135 1.00 65.44 93 LYS A O 1
ATOM 738 N N . LEU A 1 94 ? 13.731 -0.252 -33.244 1.00 67.12 94 LEU A N 1
ATOM 739 C CA . LEU A 1 94 ? 13.429 -0.586 -31.854 1.00 67.12 94 LEU A CA 1
ATOM 740 C C . LEU A 1 94 ? 12.320 0.314 -31.298 1.00 67.12 94 LEU A C 1
ATOM 742 O O . LEU A 1 94 ? 12.338 1.531 -31.482 1.00 67.12 94 LEU A O 1
ATOM 746 N N . THR A 1 95 ? 11.377 -0.277 -30.570 1.00 71.12 95 THR A N 1
ATOM 747 C CA . THR A 1 95 ? 10.458 0.447 -29.684 1.00 71.12 95 THR A CA 1
ATOM 748 C C . THR A 1 95 ? 10.773 0.108 -28.239 1.00 71.12 95 THR A C 1
ATOM 750 O O . THR A 1 95 ? 10.920 -1.065 -27.898 1.00 71.12 95 THR A O 1
ATOM 753 N N . LYS A 1 96 ? 10.854 1.135 -27.387 1.00 65.44 96 LYS A N 1
ATOM 754 C CA . LYS A 1 96 ? 10.930 0.948 -25.938 1.00 65.44 96 LYS A CA 1
ATOM 755 C C . LYS A 1 96 ? 9.531 0.640 -25.420 1.00 65.44 96 LYS A C 1
ATOM 757 O O . LYS A 1 96 ? 8.637 1.471 -25.566 1.00 65.44 96 LYS A O 1
ATOM 762 N N . GLN A 1 97 ? 9.356 -0.531 -24.827 1.00 70.88 97 GLN A N 1
ATOM 763 C CA . GLN A 1 97 ? 8.172 -0.840 -24.034 1.00 70.88 97 GLN A CA 1
ATOM 764 C C . GLN A 1 97 ? 8.556 -0.806 -22.560 1.00 70.88 97 GLN A C 1
ATOM 766 O O . GLN A 1 97 ? 9.548 -1.416 -22.162 1.00 70.88 97 GLN A O 1
ATOM 771 N N . ALA A 1 98 ? 7.773 -0.081 -21.768 1.00 77.00 98 ALA A N 1
ATOM 772 C CA . ALA A 1 98 ? 7.866 -0.118 -20.319 1.00 77.00 98 ALA A CA 1
ATOM 773 C C . ALA A 1 98 ? 6.969 -1.254 -19.814 1.00 77.00 98 ALA A C 1
ATOM 775 O O . ALA A 1 98 ? 5.759 -1.233 -20.050 1.00 77.00 98 ALA A O 1
ATOM 776 N N . LYS A 1 99 ? 7.558 -2.253 -19.155 1.00 82.12 99 LYS A N 1
ATOM 777 C CA . LYS A 1 99 ? 6.829 -3.351 -18.512 1.00 82.12 99 LYS A CA 1
ATOM 778 C C . LYS A 1 99 ? 6.865 -3.131 -16.995 1.00 82.12 99 LYS A C 1
ATOM 780 O O . LYS A 1 99 ? 7.957 -3.021 -16.443 1.00 82.12 99 LYS A O 1
ATOM 785 N N . PRO A 1 100 ? 5.710 -3.024 -16.313 1.00 84.69 100 PRO A N 1
ATOM 786 C CA . PRO A 1 100 ? 5.692 -2.834 -14.871 1.00 84.69 100 PRO A CA 1
ATOM 787 C C . PRO A 1 100 ? 6.135 -4.114 -14.149 1.00 84.69 100 PRO A C 1
ATOM 789 O O . PRO A 1 100 ? 5.589 -5.190 -14.396 1.00 84.69 100 PRO A O 1
ATOM 792 N N . ARG A 1 101 ? 7.092 -3.992 -13.226 1.00 89.25 101 ARG A N 1
ATOM 793 C CA . ARG A 1 101 ? 7.563 -5.065 -12.339 1.00 89.25 101 ARG A CA 1
ATOM 794 C C . ARG A 1 101 ? 7.234 -4.702 -10.897 1.00 89.25 101 ARG A C 1
ATOM 796 O O . ARG A 1 101 ? 7.712 -3.693 -10.391 1.00 89.25 101 ARG A O 1
ATOM 803 N N . THR A 1 102 ? 6.433 -5.517 -10.213 1.00 91.06 102 THR A N 1
ATOM 804 C CA . THR A 1 102 ? 6.135 -5.283 -8.788 1.00 91.06 102 THR A CA 1
ATOM 805 C C . THR A 1 102 ? 7.363 -5.609 -7.945 1.00 91.06 102 THR A C 1
ATOM 807 O O . THR A 1 102 ? 7.888 -6.711 -8.046 1.00 91.06 102 THR A O 1
ATOM 810 N N . TYR A 1 103 ? 7.806 -4.674 -7.104 1.00 93.06 103 TYR A N 1
ATOM 811 C CA . TYR A 1 103 ? 8.933 -4.889 -6.183 1.00 93.06 103 TYR A CA 1
ATOM 812 C C . TYR A 1 103 ? 8.534 -4.798 -4.706 1.00 93.06 103 TYR A C 1
ATOM 814 O O . TYR A 1 103 ? 9.286 -5.229 -3.833 1.00 93.06 103 TYR A O 1
ATOM 822 N N . LEU A 1 104 ? 7.348 -4.263 -4.412 1.00 94.69 104 LEU A N 1
ATOM 823 C CA . LEU A 1 104 ? 6.728 -4.302 -3.092 1.00 94.69 104 LEU A CA 1
ATOM 824 C C . LEU A 1 104 ? 5.247 -4.605 -3.264 1.00 94.69 104 LEU A C 1
ATOM 826 O O . LEU A 1 104 ? 4.566 -3.924 -4.026 1.00 94.69 104 LEU A O 1
ATOM 830 N N . LYS A 1 105 ? 4.742 -5.564 -2.499 1.00 95.69 105 LYS A N 1
ATOM 831 C CA . LYS A 1 105 ? 3.318 -5.856 -2.369 1.00 95.69 105 LYS A CA 1
ATOM 832 C C . LYS A 1 105 ? 2.969 -5.911 -0.891 1.00 95.69 105 LYS A C 1
ATOM 834 O O . LYS A 1 105 ? 3.623 -6.620 -0.132 1.00 95.69 105 LYS A O 1
ATOM 839 N N . LEU A 1 106 ? 1.953 -5.155 -0.494 1.00 95.44 106 LEU A N 1
ATOM 840 C CA . LEU A 1 106 ? 1.432 -5.112 0.866 1.00 95.44 106 LEU A CA 1
ATOM 841 C C . LEU A 1 106 ? -0.076 -5.290 0.840 1.00 95.44 106 LEU A C 1
ATOM 843 O O . LEU A 1 106 ? -0.748 -4.586 0.093 1.00 95.44 106 LEU A O 1
ATOM 847 N N . ARG A 1 107 ? -0.620 -6.157 1.690 1.00 95.25 107 ARG A N 1
ATOM 848 C CA . ARG A 1 107 ? -2.068 -6.340 1.812 1.00 95.25 107 ARG A CA 1
ATOM 849 C C . ARG A 1 107 ? -2.513 -6.260 3.258 1.00 95.25 107 ARG A C 1
ATOM 851 O O . ARG A 1 107 ? -1.945 -6.908 4.134 1.00 95.25 107 ARG A O 1
ATOM 858 N N . VAL A 1 108 ? -3.554 -5.470 3.499 1.00 93.75 108 VAL A N 1
ATOM 859 C CA . VAL A 1 108 ? -4.189 -5.346 4.809 1.00 93.75 108 VAL A CA 1
ATOM 860 C C . VAL A 1 108 ? -5.658 -5.730 4.729 1.00 93.75 108 VAL A C 1
ATOM 862 O O . VAL A 1 108 ? -6.356 -5.387 3.774 1.00 93.75 108 VAL A O 1
ATOM 865 N N . HIS A 1 109 ? -6.124 -6.437 5.754 1.00 94.62 109 HIS A N 1
ATOM 866 C CA . HIS A 1 109 ? -7.523 -6.819 5.913 1.00 94.62 109 HIS A CA 1
ATOM 867 C C . HIS A 1 109 ? -8.245 -5.820 6.813 1.00 94.62 109 HIS A C 1
ATOM 869 O O . HIS A 1 109 ? -7.668 -5.323 7.786 1.00 94.62 109 HIS A O 1
ATOM 875 N N . ARG A 1 110 ? -9.527 -5.566 6.534 1.00 92.44 110 ARG A N 1
ATOM 876 C CA . ARG A 1 110 ? -10.378 -4.677 7.339 1.00 92.44 110 ARG A CA 1
ATOM 877 C C . ARG A 1 110 ? -10.342 -5.046 8.819 1.00 92.44 110 ARG A C 1
ATOM 879 O O . ARG A 1 110 ? -10.144 -4.175 9.662 1.00 92.44 110 ARG A O 1
ATOM 886 N N . SER A 1 111 ? -10.440 -6.340 9.125 1.00 92.38 111 SER A N 1
ATOM 887 C CA . SER A 1 111 ? -10.442 -6.848 10.499 1.00 92.38 111 SER A CA 1
ATOM 888 C C . SER A 1 111 ? -9.197 -6.457 11.296 1.00 92.38 111 SER A C 1
ATOM 890 O O . SER A 1 111 ? -9.269 -6.333 12.516 1.00 92.38 111 SER A O 1
ATOM 892 N N . GLU A 1 112 ? -8.046 -6.282 10.643 1.00 90.44 112 GLU A N 1
ATOM 893 C CA . GLU A 1 112 ? -6.813 -5.872 11.321 1.00 90.44 112 GLU A CA 1
ATOM 894 C C . GLU A 1 112 ? -6.783 -4.362 11.582 1.00 90.44 112 GLU A C 1
ATOM 896 O O . GLU A 1 112 ? -6.291 -3.931 12.625 1.00 90.44 112 GLU A O 1
ATOM 901 N N . ILE A 1 113 ? -7.375 -3.560 10.690 1.00 87.00 113 ILE A N 1
ATOM 902 C CA . ILE A 1 113 ? -7.522 -2.111 10.876 1.00 87.00 113 ILE A CA 1
ATOM 903 C C . ILE A 1 113 ? -8.527 -1.792 11.990 1.00 87.00 113 ILE A C 1
ATOM 905 O O . ILE A 1 113 ? -8.234 -0.984 12.873 1.00 87.00 113 ILE A O 1
ATOM 909 N N . GLU A 1 114 ? -9.687 -2.451 11.993 1.00 85.06 114 GLU A N 1
ATOM 910 C CA . GLU A 1 114 ? -10.765 -2.202 12.962 1.00 85.06 114 GLU A CA 1
ATOM 911 C C . GLU A 1 114 ? -10.345 -2.503 14.406 1.00 85.06 114 GLU A C 1
ATOM 913 O O . GLU A 1 114 ? -10.653 -1.737 15.325 1.00 85.06 114 GLU A O 1
ATOM 918 N N . LYS A 1 115 ? -9.566 -3.576 14.613 1.00 79.88 115 LYS A N 1
ATOM 919 C CA . LYS A 1 115 ? -8.999 -3.934 15.927 1.00 79.88 115 LYS A CA 1
ATOM 920 C C . LYS A 1 115 ? -8.147 -2.822 16.524 1.00 79.88 115 LYS A C 1
ATOM 922 O O . LYS A 1 115 ? -7.982 -2.759 17.741 1.00 79.88 115 LYS A O 1
ATOM 927 N N . TYR A 1 116 ? -7.575 -1.972 15.680 1.00 71.19 116 TYR A N 1
ATOM 928 C CA . TYR A 1 116 ? -6.531 -1.050 16.082 1.00 71.19 116 TYR A CA 1
ATOM 929 C C . TYR A 1 116 ? -7.039 0.362 16.408 1.00 71.19 116 TYR A C 1
ATOM 931 O O . TYR A 1 116 ? -6.209 1.206 16.741 1.00 71.19 116 TYR A O 1
ATOM 939 N N . ARG A 1 117 ? -8.371 0.608 16.354 1.00 65.56 117 ARG A N 1
ATOM 940 C CA . ARG A 1 117 ? -9.060 1.894 16.650 1.00 65.56 117 ARG A CA 1
ATOM 941 C C . ARG A 1 117 ? -8.150 3.099 16.408 1.00 65.56 117 ARG A C 1
ATOM 943 O O . ARG A 1 117 ? -7.710 3.784 17.334 1.00 65.56 117 ARG A O 1
ATOM 950 N N . ILE A 1 118 ? -7.790 3.275 15.144 1.00 68.12 118 ILE A N 1
ATOM 951 C CA . ILE A 1 118 ? -6.687 4.142 14.763 1.00 68.12 118 ILE A CA 1
ATOM 952 C C . ILE A 1 118 ? -7.146 5.597 14.733 1.00 68.12 118 ILE A C 1
ATOM 954 O O . ILE A 1 118 ? -7.912 6.000 13.862 1.00 68.12 118 ILE A O 1
ATOM 958 N N . ASP A 1 119 ? -6.600 6.414 15.632 1.00 78.25 119 ASP A N 1
ATOM 959 C CA . ASP A 1 119 ? -6.525 7.854 15.397 1.00 78.25 119 ASP A CA 1
ATOM 960 C C . ASP A 1 119 ? -5.565 8.094 14.219 1.00 78.25 119 ASP A C 1
ATOM 962 O O . ASP A 1 119 ? -4.349 7.887 14.327 1.00 78.25 119 ASP A O 1
ATOM 966 N N . ASN A 1 120 ? -6.127 8.495 13.077 1.00 75.00 120 ASN A N 1
ATOM 967 C CA . ASN A 1 120 ? -5.394 8.688 11.827 1.00 75.00 120 ASN A CA 1
ATOM 968 C C . ASN A 1 120 ? -4.246 9.699 11.952 1.00 75.00 120 ASN A C 1
ATOM 970 O O . ASN A 1 120 ? -3.212 9.527 11.302 1.00 75.00 120 ASN A O 1
ATOM 974 N N . ASP A 1 121 ? -4.387 10.735 12.778 1.00 80.88 121 ASP A N 1
ATOM 975 C CA . ASP A 1 121 ? -3.349 11.753 12.938 1.00 80.88 121 ASP A CA 1
ATOM 976 C C . ASP A 1 121 ? -2.215 11.246 13.825 1.00 80.88 121 ASP A C 1
ATOM 978 O O . ASP A 1 121 ? -1.034 11.478 13.536 1.00 80.88 121 ASP A O 1
ATOM 982 N N . LYS A 1 122 ? -2.549 10.476 14.865 1.00 82.00 122 LYS A N 1
ATOM 983 C CA . LYS A 1 122 ? -1.551 9.794 15.692 1.00 82.00 122 LYS A CA 1
ATOM 984 C C . LYS A 1 122 ? -0.783 8.742 14.891 1.00 82.00 122 LYS A C 1
ATOM 986 O O . LYS A 1 122 ? 0.446 8.723 14.952 1.00 82.00 122 LYS A O 1
ATOM 991 N N . LEU A 1 123 ? -1.475 7.926 14.095 1.00 83.62 123 LEU A N 1
ATOM 992 C CA . LEU A 1 123 ? -0.846 6.931 13.225 1.00 83.62 123 LEU A CA 1
ATOM 993 C C . LEU A 1 123 ? 0.099 7.585 12.218 1.00 83.62 123 LEU A C 1
ATOM 995 O O . LEU A 1 123 ? 1.240 7.149 12.082 1.00 83.62 123 LEU A O 1
ATOM 999 N N . LYS A 1 124 ? -0.342 8.656 11.545 1.00 83.69 124 LYS A N 1
ATOM 1000 C CA . LYS A 1 124 ? 0.504 9.417 10.611 1.00 83.69 124 LYS A CA 1
ATOM 1001 C C . LYS A 1 124 ? 1.795 9.888 11.267 1.00 83.69 124 LYS A C 1
ATOM 1003 O O . LYS A 1 124 ? 2.851 9.787 10.650 1.00 83.69 124 LYS A O 1
ATOM 1008 N N . LYS A 1 125 ? 1.718 10.402 12.499 1.00 85.00 125 LYS A N 1
ATOM 1009 C CA . LYS A 1 125 ? 2.903 10.834 13.253 1.00 85.00 125 LYS A CA 1
ATOM 1010 C C . LYS A 1 125 ? 3.833 9.659 13.548 1.00 85.00 125 LYS A C 1
ATOM 1012 O O . LYS A 1 125 ? 5.022 9.764 13.276 1.00 85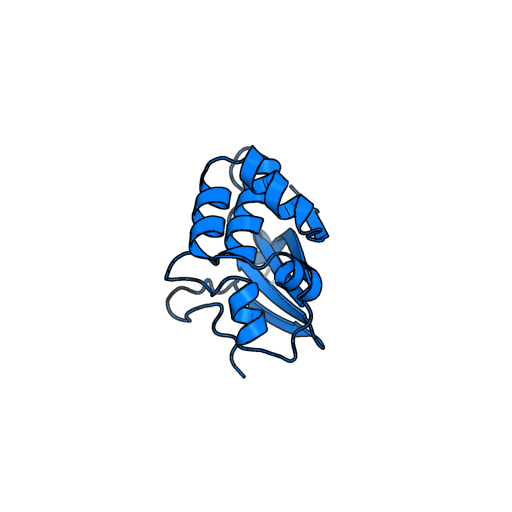.00 125 LYS A O 1
ATOM 1017 N N . GLN A 1 126 ? 3.296 8.541 14.033 1.00 85.12 126 GLN A N 1
ATOM 1018 C CA . GLN A 1 126 ? 4.098 7.367 14.388 1.00 85.12 126 GLN A CA 1
ATOM 1019 C C . GLN A 1 126 ? 4.768 6.711 13.172 1.00 85.12 126 GLN A C 1
ATOM 1021 O O . GLN A 1 126 ? 5.950 6.390 13.225 1.00 85.12 126 GLN A O 1
ATOM 1026 N N . LEU A 1 127 ? 4.056 6.576 12.048 1.00 86.94 127 LEU A N 1
ATOM 1027 C CA . LEU A 1 127 ? 4.618 6.015 10.814 1.00 86.94 127 LEU A CA 1
ATOM 1028 C C . LEU A 1 127 ? 5.720 6.895 10.202 1.00 86.94 127 LEU A C 1
ATOM 1030 O O . LEU A 1 127 ? 6.524 6.401 9.419 1.00 86.94 127 LEU A O 1
ATOM 1034 N N . ARG A 1 128 ? 5.758 8.195 10.521 1.00 85.88 128 ARG A N 1
ATOM 1035 C CA . ARG A 1 128 ? 6.744 9.159 9.996 1.00 85.88 128 ARG A CA 1
ATOM 1036 C C . ARG A 1 128 ? 7.886 9.468 10.960 1.00 85.88 128 ARG A C 1
ATOM 1038 O O . ARG A 1 128 ? 8.765 10.240 10.594 1.00 85.88 128 ARG A O 1
ATOM 1045 N N . GLN A 1 129 ? 7.854 8.921 12.173 1.00 87.69 129 GLN A N 1
ATOM 1046 C CA . GLN A 1 129 ? 8.839 9.226 13.205 1.00 87.69 129 GLN A CA 1
ATOM 1047 C C . GLN A 1 129 ? 10.218 8.670 12.840 1.00 87.69 129 GLN A C 1
ATOM 1049 O O . GLN A 1 129 ? 11.188 9.420 12.764 1.00 87.69 129 GLN A O 1
ATOM 1054 N N . ASP A 1 130 ? 10.286 7.366 12.587 1.00 91.81 130 ASP A N 1
ATOM 1055 C CA . ASP A 1 130 ? 11.488 6.665 12.156 1.00 91.81 130 ASP A CA 1
ATOM 1056 C C . ASP A 1 130 ? 11.117 5.334 11.478 1.00 91.81 130 ASP A C 1
ATOM 1058 O O . ASP A 1 130 ? 10.006 4.816 11.640 1.00 91.81 130 ASP A O 1
ATOM 1062 N N . VAL A 1 131 ? 12.055 4.782 10.702 1.00 91.00 131 VAL A N 1
ATOM 1063 C CA . VAL A 1 131 ? 11.841 3.561 9.906 1.00 91.00 131 VAL A CA 1
ATOM 1064 C C . VAL A 1 131 ? 11.541 2.348 10.792 1.00 91.00 131 VAL A C 1
ATOM 1066 O O . VAL A 1 131 ? 10.657 1.560 10.461 1.00 91.00 131 VAL A O 1
ATOM 1069 N N . SER A 1 132 ? 12.217 2.208 11.934 1.00 92.62 132 SER A N 1
ATOM 1070 C CA . SER A 1 132 ? 12.052 1.052 12.822 1.00 92.62 132 SER A CA 1
ATOM 1071 C C . SER A 1 132 ? 10.647 1.021 13.428 1.00 92.62 132 SER A C 1
ATOM 1073 O O . SER A 1 132 ? 9.929 0.028 13.292 1.00 92.62 132 SER A O 1
ATOM 1075 N N . SER A 1 133 ? 10.203 2.139 14.008 1.00 89.81 133 SER A N 1
ATOM 1076 C CA . SER A 1 133 ? 8.855 2.288 14.569 1.00 89.81 133 SER A CA 1
ATOM 1077 C C . SER A 1 133 ? 7.770 2.062 13.513 1.00 89.81 133 SER A C 1
ATOM 1079 O O . SER A 1 133 ? 6.782 1.367 13.756 1.00 89.81 133 SER A O 1
ATOM 1081 N N . CYS A 1 134 ? 7.969 2.602 12.310 1.00 90.81 134 CYS A N 1
ATOM 1082 C CA . CYS A 1 134 ? 7.065 2.432 11.178 1.00 90.81 134 CYS A CA 1
ATOM 1083 C C . CYS A 1 134 ? 6.890 0.956 10.787 1.00 90.81 134 CYS A C 1
ATOM 1085 O O . CYS A 1 134 ? 5.766 0.462 10.658 1.00 90.81 134 CYS A O 1
ATOM 1087 N N . VAL A 1 135 ? 8.004 0.231 10.667 1.00 92.00 135 VAL A N 1
ATOM 1088 C CA . VAL A 1 135 ? 8.012 -1.196 10.343 1.00 92.00 135 VAL A CA 1
ATOM 1089 C C . VAL A 1 135 ? 7.356 -2.025 11.451 1.00 92.00 135 VAL A C 1
ATOM 1091 O O . VAL A 1 135 ? 6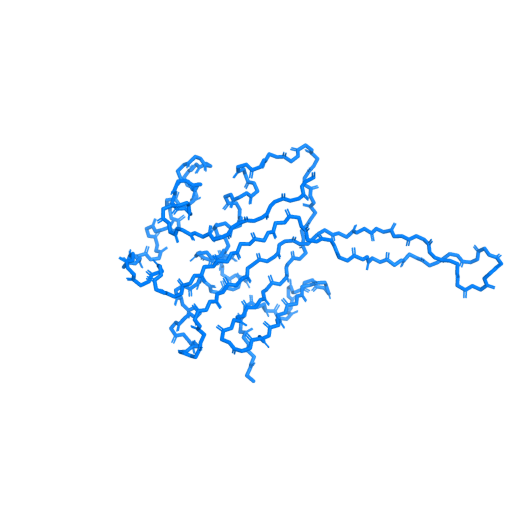.562 -2.922 11.161 1.00 92.00 135 VAL A O 1
ATOM 1094 N N . GLN A 1 136 ? 7.621 -1.711 12.722 1.00 90.44 136 GLN A N 1
ATOM 1095 C CA . GLN A 1 136 ? 6.990 -2.391 13.858 1.00 90.44 136 GLN A CA 1
ATOM 1096 C C . GLN A 1 136 ? 5.463 -2.249 13.852 1.00 90.44 136 GLN A C 1
ATOM 1098 O O . GLN A 1 136 ? 4.755 -3.223 14.117 1.00 90.44 136 GLN A O 1
ATOM 1103 N N . ILE A 1 137 ? 4.944 -1.064 13.518 1.00 87.94 137 ILE A N 1
ATOM 1104 C CA . ILE A 1 137 ? 3.499 -0.819 13.424 1.00 87.94 137 ILE A CA 1
ATOM 1105 C C . ILE A 1 137 ? 2.873 -1.673 12.323 1.00 87.94 137 ILE A C 1
ATOM 1107 O O . ILE A 1 137 ? 1.897 -2.377 12.585 1.00 87.94 137 ILE A O 1
ATOM 1111 N N . GLY A 1 138 ? 3.441 -1.653 11.113 1.00 85.62 138 GLY A N 1
ATOM 1112 C CA . GLY A 1 138 ? 2.896 -2.431 10.000 1.00 85.62 138 GLY A CA 1
ATOM 1113 C C . GLY A 1 138 ? 2.923 -3.939 10.262 1.00 85.62 138 GLY A C 1
ATOM 1114 O O . GLY A 1 138 ? 1.931 -4.627 10.026 1.00 85.62 138 GLY A O 1
ATOM 1115 N N . ARG A 1 139 ? 3.999 -4.448 10.877 1.00 86.88 139 ARG A N 1
ATOM 1116 C CA . ARG A 1 139 ? 4.097 -5.862 11.284 1.00 86.88 139 ARG A CA 1
ATOM 1117 C C . ARG A 1 139 ? 3.086 -6.229 12.373 1.00 86.88 139 ARG A C 1
ATOM 1119 O O . ARG A 1 139 ? 2.529 -7.325 12.343 1.00 86.88 139 ARG A O 1
ATOM 1126 N N . ARG A 1 140 ? 2.796 -5.321 13.311 1.00 87.25 140 ARG A N 1
ATOM 1127 C CA . ARG A 1 140 ? 1.780 -5.540 14.355 1.00 87.25 140 ARG A CA 1
ATOM 1128 C C . ARG A 1 140 ? 0.357 -5.614 13.792 1.00 87.25 140 ARG A C 1
ATOM 1130 O O . ARG A 1 140 ? -0.465 -6.335 14.351 1.00 87.25 140 ARG A O 1
ATOM 1137 N N . LEU A 1 141 ? 0.095 -4.931 12.680 1.00 84.69 141 LEU A N 1
ATOM 1138 C CA . LEU A 1 141 ? -1.161 -5.005 11.924 1.00 84.69 141 LEU A CA 1
ATOM 1139 C C . LEU A 1 141 ? -1.260 -6.246 11.019 1.00 84.69 141 LEU A C 1
ATOM 1141 O O . LEU A 1 141 ? -2.197 -6.343 10.233 1.00 84.69 141 LEU A O 1
ATOM 1145 N N . LYS A 1 142 ? -0.305 -7.186 11.115 1.00 86.19 142 LYS A N 1
ATOM 1146 C CA . LYS A 1 142 ? -0.264 -8.437 10.337 1.00 86.19 142 LYS A CA 1
ATOM 1147 C C . LYS A 1 142 ? -0.437 -8.221 8.830 1.00 86.19 142 LYS A C 1
ATOM 1149 O O . LYS A 1 142 ? -1.055 -9.036 8.151 1.00 86.19 142 LYS A O 1
ATOM 1154 N N . ILE A 1 143 ? 0.103 -7.118 8.319 1.00 87.44 143 ILE A N 1
ATOM 1155 C CA . ILE A 1 143 ? 0.061 -6.801 6.893 1.00 87.44 143 ILE A CA 1
ATOM 1156 C C . ILE A 1 143 ? 0.870 -7.867 6.153 1.00 87.44 143 ILE A C 1
ATOM 1158 O O . ILE A 1 143 ? 2.048 -8.083 6.453 1.00 87.44 143 ILE A O 1
ATOM 1162 N N . GLU A 1 144 ? 0.226 -8.550 5.209 1.00 91.00 144 GLU A N 1
ATOM 1163 C CA . GLU A 1 144 ? 0.896 -9.501 4.325 1.00 91.00 144 GLU A CA 1
ATOM 1164 C C . GLU A 1 144 ? 1.875 -8.723 3.450 1.00 91.00 144 GLU A C 1
ATOM 1166 O O . GLU A 1 144 ? 1.529 -7.653 2.940 1.00 91.00 144 GLU A O 1
ATOM 1171 N N . LYS A 1 145 ? 3.096 -9.236 3.282 1.00 92.00 145 LYS A N 1
ATOM 1172 C CA . LYS A 1 145 ? 4.140 -8.531 2.541 1.00 92.00 145 LYS A CA 1
ATOM 1173 C C . LYS A 1 145 ? 4.956 -9.443 1.643 1.00 92.00 145 LYS A C 1
ATOM 1175 O O . LYS A 1 145 ? 5.290 -10.564 2.019 1.00 92.00 145 LYS A O 1
ATOM 1180 N N . GLU A 1 146 ? 5.354 -8.891 0.508 1.00 92.38 146 GLU A N 1
ATOM 1181 C CA . GLU A 1 146 ? 6.296 -9.483 -0.434 1.00 92.38 146 GLU A CA 1
ATOM 1182 C C . GLU A 1 146 ? 7.198 -8.375 -0.996 1.00 92.38 146 GLU A C 1
ATOM 1184 O O . GLU A 1 146 ? 6.714 -7.305 -1.371 1.00 92.38 146 GLU A O 1
ATOM 1189 N N . ILE A 1 147 ? 8.514 -8.607 -1.007 1.00 88.00 147 ILE A N 1
ATOM 1190 C CA . ILE A 1 147 ? 9.529 -7.644 -1.454 1.00 88.00 147 ILE A CA 1
ATOM 1191 C C . ILE A 1 147 ? 10.460 -8.348 -2.447 1.00 88.00 147 ILE A C 1
ATOM 1193 O O . ILE A 1 147 ? 11.029 -9.385 -2.114 1.00 88.00 147 ILE A O 1
ATOM 1197 N N . GLN A 1 148 ? 10.618 -7.776 -3.644 1.00 86.88 148 GLN A N 1
ATOM 1198 C CA . GLN A 1 148 ? 11.429 -8.307 -4.748 1.00 86.88 148 GLN A CA 1
ATOM 1199 C C . GLN A 1 148 ? 12.386 -7.216 -5.274 1.00 86.88 148 GLN A C 1
ATOM 1201 O O . GLN A 1 148 ? 12.098 -6.545 -6.273 1.00 86.88 148 GLN A O 1
ATOM 1206 N N . LEU A 1 149 ? 13.494 -7.000 -4.553 1.00 80.94 149 LEU A N 1
ATOM 1207 C CA . LEU A 1 149 ? 14.513 -5.980 -4.852 1.00 80.94 149 LEU A CA 1
ATOM 1208 C C . LEU A 1 149 ? 15.613 -6.540 -5.751 1.00 80.94 149 LEU A C 1
ATOM 1210 O O . LEU A 1 149 ? 16.194 -7.578 -5.370 1.00 80.94 149 LEU A O 1
#

Sequence (149 aa):
MEIFYLKSEIKSPYDSIELERDTASISAWREIPPNPNPDSIECLGYQWLLSGRGTKIGSGAAKVFDEFPELNSLELRFVDLDFASESKDGHGKLTKQAKPRTYLKLRVHRSEIEKYRIDNDKLKKQLRQDVSSCVQIGRRLKIEKEIQL

pLDDT: mean 81.55, std 13.05, range [38.81, 95.69]

Radius of gyration: 16.93 Å; chains: 1; bounding box: 39×25×56 Å

Secondary structure (DSSP, 8-state):
---TTS-GGG--TT-EEEEETTEEEEEEE-PPPSS--HHHHHHHHHHHHHH-BTTTB---HHHHHHH-TT--EEEEEEEEEEEEEEESSSSS-EEEEEEEEEEEEEEEEHHHHHTT---HHHHHHHHTT-HHHHHHHHHHTT-EEEE--

Foldseek 3Di:
DDQQQADPVPADPQWDWDDDQQEIETEHEDAQDDPHDPLVVLLVQLLCQAQNDPPHGGHHVQVSCVVPVSHFKYKYWYWYWDWDWDDPDVPPPTDTDTDTDTFKMKMAGPVLVVVVPDPSVVLNCQSPVDSVSSNVVSVSSVIDMDGHD